Protein AF-W6QNC7-F1 (afdb_monomer_lite)

Structure (mmCIF, N/CA/C/O backbone):
data_AF-W6QNC7-F1
#
_entry.id   AF-W6QNC7-F1
#
loop_
_atom_site.group_PDB
_atom_site.id
_atom_site.type_symbol
_atom_site.label_atom_id
_atom_site.label_alt_id
_atom_site.label_comp_id
_atom_site.label_asym_id
_atom_site.label_entity_id
_atom_site.label_seq_id
_atom_site.pdbx_PDB_ins_code
_atom_site.Cartn_x
_atom_site.Cartn_y
_atom_site.Cartn_z
_atom_site.occupancy
_atom_site.B_iso_or_equiv
_atom_site.auth_seq_id
_atom_site.auth_comp_id
_atom_site.auth_asym_id
_atom_site.auth_atom_id
_atom_site.pdbx_PDB_model_num
ATOM 1 N N . MET A 1 1 ? 0.725 25.721 -34.181 1.00 50.94 1 MET A N 1
ATOM 2 C CA . MET A 1 1 ? 0.355 25.222 -32.837 1.00 50.94 1 MET A CA 1
ATOM 3 C C . MET A 1 1 ? 0.066 23.719 -32.905 1.00 50.94 1 MET A C 1
ATOM 5 O O . MET A 1 1 ? -1.081 23.358 -33.102 1.00 50.94 1 MET A O 1
ATOM 9 N N . ILE A 1 2 ? 1.085 22.848 -32.816 1.00 49.59 2 ILE A N 1
ATOM 10 C CA . ILE A 1 2 ? 0.916 21.367 -32.791 1.00 49.59 2 ILE A CA 1
ATOM 11 C C . ILE A 1 2 ? 1.738 20.703 -31.647 1.00 49.59 2 ILE A C 1
ATOM 13 O O . ILE A 1 2 ? 1.637 19.510 -31.405 1.00 49.59 2 ILE A O 1
ATOM 17 N N . GLY A 1 3 ? 2.510 21.463 -30.858 1.00 50.78 3 GLY A N 1
ATOM 18 C CA . GLY A 1 3 ? 3.510 20.898 -29.932 1.00 50.78 3 GLY A CA 1
ATOM 19 C C . GLY A 1 3 ? 3.030 20.395 -28.560 1.00 50.78 3 GLY A C 1
ATOM 20 O O . GLY A 1 3 ? 3.821 19.782 -27.853 1.00 50.78 3 GLY A O 1
ATOM 21 N N . CYS A 1 4 ? 1.779 20.634 -28.150 1.00 56.62 4 CYS A N 1
ATOM 22 C CA . CYS A 1 4 ? 1.360 20.359 -26.763 1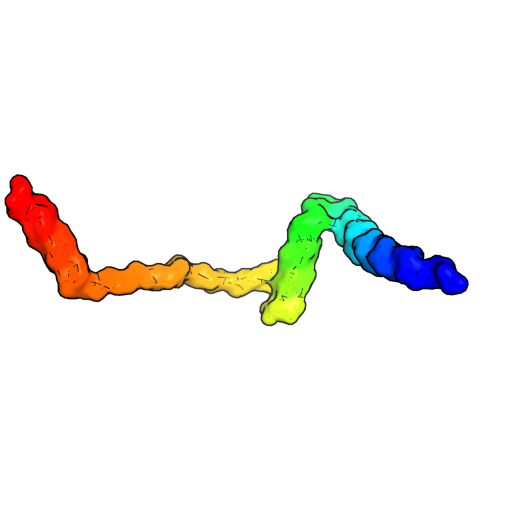.00 56.62 4 CYS A CA 1
ATOM 23 C C . CYS A 1 4 ? 0.724 18.976 -26.544 1.00 56.62 4 CYS A C 1
ATOM 25 O O . CYS A 1 4 ? 0.589 18.554 -25.400 1.00 56.62 4 CYS A O 1
ATOM 27 N N . ILE A 1 5 ? 0.350 18.253 -27.606 1.00 58.22 5 ILE A N 1
ATOM 28 C CA . ILE A 1 5 ? -0.366 16.972 -27.460 1.00 58.22 5 ILE A CA 1
ATOM 29 C C . ILE A 1 5 ? 0.617 15.824 -27.148 1.00 58.22 5 ILE A C 1
ATOM 31 O O . ILE A 1 5 ? 0.310 14.949 -26.344 1.00 58.22 5 ILE A O 1
ATOM 35 N N . SER A 1 6 ? 1.856 15.877 -27.657 1.00 56.62 6 SER A N 1
ATOM 36 C CA . SER A 1 6 ? 2.847 14.808 -27.440 1.00 56.62 6 SER A CA 1
ATOM 37 C C . SER A 1 6 ? 3.475 14.787 -26.040 1.00 56.62 6 SER A C 1
ATOM 39 O O . SER A 1 6 ? 3.911 13.734 -25.588 1.00 56.62 6 SER A O 1
ATOM 41 N N . GLN A 1 7 ? 3.533 15.908 -25.314 1.00 51.38 7 GLN A N 1
ATOM 42 C CA . GLN A 1 7 ? 4.152 15.914 -23.978 1.00 51.38 7 GLN A CA 1
ATOM 43 C C . GLN A 1 7 ? 3.293 15.196 -22.927 1.00 51.38 7 GLN A C 1
ATOM 45 O O . GLN A 1 7 ? 3.836 14.534 -22.042 1.00 51.38 7 GLN A O 1
ATOM 50 N N . PHE A 1 8 ? 1.964 15.269 -23.042 1.00 50.34 8 PHE A N 1
ATOM 51 C CA . PHE A 1 8 ? 1.052 14.642 -22.084 1.00 50.34 8 PHE A CA 1
ATOM 52 C C . PHE A 1 8 ? 0.969 13.114 -22.268 1.00 50.34 8 PHE A C 1
ATOM 54 O O . PHE A 1 8 ? 0.956 12.374 -21.282 1.00 50.34 8 PHE A O 1
ATOM 61 N N . GLU A 1 9 ? 1.019 12.617 -23.512 1.00 48.84 9 GLU A N 1
ATOM 62 C CA . GLU A 1 9 ? 1.062 11.171 -23.794 1.00 48.84 9 GLU A CA 1
ATOM 63 C C . GLU A 1 9 ? 2.415 10.526 -23.434 1.00 48.84 9 GLU A C 1
ATOM 65 O O . GLU A 1 9 ? 2.450 9.425 -22.877 1.00 48.84 9 GLU A O 1
ATOM 70 N N . ILE A 1 10 ? 3.540 11.214 -23.669 1.00 53.94 10 ILE A N 1
ATOM 71 C CA . ILE A 1 10 ? 4.882 10.678 -23.371 1.00 53.94 10 ILE A CA 1
ATOM 72 C C . ILE A 1 10 ? 5.151 10.631 -21.858 1.00 53.94 10 ILE A C 1
A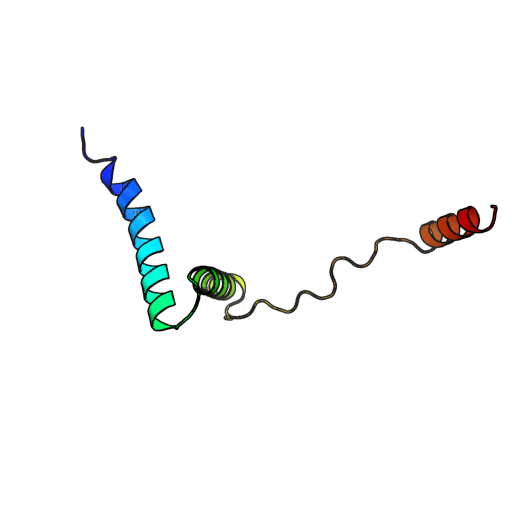TOM 74 O O . ILE A 1 10 ? 5.739 9.663 -21.362 1.00 53.94 10 ILE A O 1
ATOM 78 N N . TYR A 1 11 ? 4.687 11.628 -21.097 1.00 50.19 11 TYR A N 1
ATOM 79 C CA . TYR A 1 11 ? 4.878 11.663 -19.643 1.00 50.19 11 TYR A CA 1
ATOM 80 C C . TYR A 1 11 ? 4.164 10.494 -18.937 1.00 50.19 11 TYR A C 1
ATOM 82 O O . TYR A 1 11 ? 4.757 9.843 -18.075 1.00 50.19 11 TYR A O 1
ATOM 90 N N . SER A 1 12 ? 2.947 10.149 -19.375 1.00 54.12 12 SER A N 1
ATOM 91 C CA . SER A 1 12 ? 2.180 9.000 -18.862 1.00 54.12 12 SER A CA 1
ATOM 92 C C . SER A 1 12 ? 2.798 7.646 -19.260 1.00 54.12 12 SER A C 1
ATOM 94 O O . SER A 1 12 ? 2.872 6.718 -18.449 1.00 54.12 12 SER A O 1
ATOM 96 N N . SER A 1 13 ? 3.333 7.546 -20.483 1.00 63.44 13 SER A N 1
ATOM 97 C CA . SER A 1 13 ? 3.979 6.330 -20.999 1.00 63.44 13 SER A CA 1
ATOM 98 C C . SER A 1 13 ? 5.320 6.030 -20.313 1.00 63.44 13 SER A C 1
ATOM 100 O O . SER A 1 13 ? 5.582 4.889 -19.932 1.00 63.44 13 SER A O 1
ATOM 102 N N . SER A 1 14 ? 6.150 7.046 -20.054 1.00 72.38 14 SER A N 1
ATOM 103 C CA . SER A 1 14 ? 7.488 6.858 -19.471 1.00 72.38 14 SER A CA 1
ATOM 104 C C . SER A 1 14 ? 7.454 6.223 -18.072 1.00 72.38 14 SER A C 1
ATOM 106 O O . SER A 1 14 ? 8.138 5.232 -17.814 1.00 72.38 14 SER A O 1
ATOM 108 N N . ALA A 1 15 ? 6.599 6.725 -17.178 1.00 73.62 15 ALA A N 1
ATOM 109 C CA . ALA A 1 15 ? 6.475 6.207 -15.819 1.00 73.62 15 ALA A CA 1
ATOM 110 C C . ALA A 1 15 ? 5.876 4.791 -15.789 1.00 73.62 15 ALA A C 1
ATOM 112 O O . ALA A 1 15 ? 6.247 3.980 -14.935 1.00 73.62 15 ALA A O 1
ATOM 113 N N . ALA A 1 16 ? 4.961 4.484 -16.712 1.00 75.88 16 ALA A N 1
ATOM 114 C CA . ALA A 1 16 ? 4.371 3.157 -16.853 1.00 75.88 16 ALA A CA 1
ATOM 115 C C . ALA A 1 16 ? 5.368 2.137 -17.429 1.00 75.88 16 ALA A C 1
ATOM 117 O O . ALA A 1 16 ? 5.431 1.006 -16.944 1.00 75.88 16 ALA A O 1
ATOM 118 N N . LEU A 1 17 ? 6.182 2.530 -18.414 1.00 78.69 17 LEU A N 1
ATOM 119 C CA . LEU A 1 17 ? 7.239 1.686 -18.976 1.00 78.69 17 LEU A CA 1
ATOM 120 C C . LEU A 1 17 ? 8.316 1.379 -17.936 1.00 78.69 17 LEU A C 1
ATOM 122 O O . LEU A 1 17 ? 8.642 0.214 -17.736 1.00 78.69 17 LEU A O 1
ATOM 126 N N . VAL A 1 18 ? 8.783 2.385 -17.191 1.00 85.69 18 VAL A N 1
ATOM 127 C CA . VAL A 1 18 ? 9.748 2.190 -16.095 1.00 85.69 18 VAL A CA 1
ATOM 128 C C . VAL A 1 18 ? 9.204 1.218 -15.043 1.00 85.69 18 VAL A C 1
ATOM 130 O O . VAL A 1 18 ? 9.931 0.340 -14.584 1.00 85.69 18 VAL A O 1
ATOM 133 N N . GLN A 1 19 ? 7.919 1.317 -14.687 1.00 87.69 19 GLN A N 1
ATOM 134 C CA . GLN A 1 19 ? 7.285 0.362 -13.770 1.00 87.69 19 GLN A CA 1
ATOM 135 C C . GLN A 1 19 ? 7.282 -1.065 -14.323 1.00 87.69 19 GLN A C 1
ATOM 137 O O . GLN A 1 19 ? 7.595 -1.989 -13.579 1.00 87.69 19 GLN A O 1
ATOM 142 N N . ARG A 1 20 ? 6.961 -1.254 -15.610 1.00 89.25 20 ARG A N 1
ATOM 143 C CA . ARG A 1 20 ? 6.984 -2.579 -16.252 1.00 89.25 20 ARG A CA 1
ATOM 144 C C . ARG A 1 20 ? 8.397 -3.158 -16.325 1.00 89.25 20 ARG A C 1
ATOM 146 O O . ARG A 1 20 ? 8.560 -4.343 -16.060 1.00 89.25 20 ARG A O 1
ATOM 153 N N . THR A 1 21 ? 9.405 -2.339 -16.616 1.00 93.38 21 THR A N 1
ATOM 154 C CA . THR A 1 21 ? 10.808 -2.774 -16.657 1.00 93.38 21 THR A CA 1
ATOM 155 C C . THR A 1 21 ? 11.307 -3.200 -15.278 1.00 93.38 21 THR A C 1
ATOM 157 O O . THR A 1 21 ? 11.893 -4.270 -15.147 1.00 93.38 21 THR A O 1
ATOM 160 N N . ILE A 1 22 ? 11.029 -2.410 -14.235 1.00 93.06 22 ILE A N 1
ATOM 161 C CA . ILE A 1 22 ? 11.379 -2.770 -12.851 1.00 93.06 22 ILE A CA 1
ATOM 162 C C . ILE A 1 22 ? 10.636 -4.040 -12.428 1.00 93.06 22 ILE A C 1
ATOM 164 O O . ILE A 1 22 ? 11.232 -4.920 -11.818 1.00 93.06 22 ILE A O 1
ATOM 168 N N . ALA A 1 23 ? 9.351 -4.150 -12.770 1.00 94.44 23 ALA A N 1
ATOM 169 C CA . ALA A 1 23 ? 8.541 -5.321 -12.458 1.00 94.44 23 ALA A CA 1
ATOM 170 C C . ALA A 1 23 ? 9.107 -6.594 -13.102 1.00 94.44 23 ALA A C 1
ATOM 172 O O . ALA A 1 23 ? 9.228 -7.608 -12.422 1.00 94.44 23 ALA A O 1
ATOM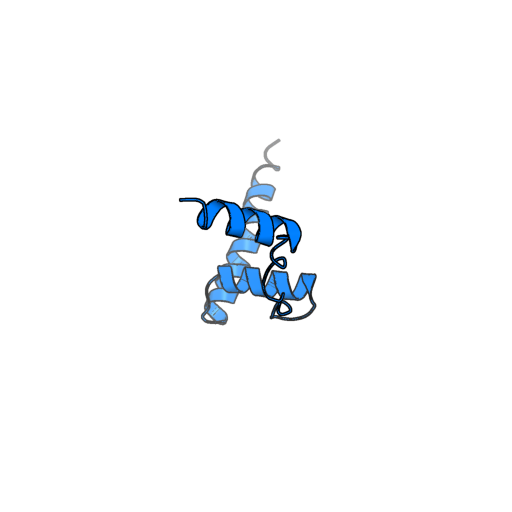 173 N N . ALA A 1 24 ? 9.517 -6.519 -14.372 1.00 94.94 24 ALA A N 1
ATOM 174 C CA . ALA A 1 24 ? 10.156 -7.626 -15.074 1.00 94.94 24 ALA A CA 1
ATOM 175 C C . ALA A 1 24 ? 11.508 -8.004 -14.449 1.00 94.94 24 ALA A C 1
ATOM 177 O O . ALA A 1 24 ? 11.761 -9.181 -14.221 1.00 94.94 24 ALA A O 1
ATOM 178 N N . ALA A 1 25 ? 12.350 -7.018 -14.122 1.00 95.62 25 ALA A N 1
ATOM 179 C CA . ALA A 1 25 ? 13.657 -7.258 -13.508 1.00 95.62 25 ALA A CA 1
ATOM 180 C C . ALA A 1 25 ? 13.567 -7.828 -12.081 1.00 95.62 25 ALA A C 1
ATOM 182 O O . ALA A 1 25 ? 14.444 -8.576 -11.665 1.00 95.62 25 ALA A O 1
ATOM 183 N N . ALA A 1 26 ? 12.525 -7.465 -11.331 1.00 91.62 26 ALA A N 1
ATOM 184 C CA . ALA A 1 26 ? 12.281 -7.934 -9.968 1.00 91.62 26 ALA A CA 1
ATOM 185 C C . ALA A 1 26 ? 11.317 -9.133 -9.900 1.00 91.62 26 ALA A C 1
ATOM 187 O O . ALA A 1 26 ? 10.866 -9.473 -8.807 1.00 91.62 26 ALA A O 1
ATOM 188 N N . GLU A 1 27 ? 10.951 -9.715 -11.049 1.00 95.38 27 GLU A N 1
ATOM 189 C CA . GLU A 1 27 ? 10.027 -10.853 -11.168 1.00 95.38 27 GLU A CA 1
ATOM 190 C C . GLU A 1 27 ? 8.723 -10.666 -10.368 1.00 95.38 27 GLU A C 1
ATOM 192 O O . GLU A 1 27 ? 8.208 -11.570 -9.710 1.00 95.38 27 GLU A O 1
ATOM 197 N N . CYS A 1 28 ? 8.171 -9.452 -10.409 1.00 93.69 28 CYS A N 1
ATOM 198 C CA . CYS A 1 28 ? 6.979 -9.084 -9.654 1.00 93.69 28 CYS A CA 1
ATOM 199 C C . CYS A 1 28 ? 5.939 -8.388 -10.534 1.00 93.69 28 CYS A C 1
ATOM 201 O O . CYS A 1 28 ? 6.160 -8.075 -11.703 1.00 93.69 28 CYS A O 1
ATOM 203 N N . SER A 1 29 ? 4.757 -8.137 -9.971 1.00 94.25 29 SER A N 1
ATOM 204 C CA . SER A 1 29 ? 3.720 -7.404 -10.693 1.00 94.25 29 SER A CA 1
ATOM 205 C C . SER A 1 29 ? 4.028 -5.896 -10.720 1.00 94.25 29 SER A C 1
ATOM 207 O O . SER A 1 29 ? 4.542 -5.355 -9.738 1.00 94.25 29 SER A O 1
ATOM 209 N N . PRO A 1 30 ? 3.621 -5.152 -11.767 1.00 92.38 30 PRO A N 1
ATOM 210 C CA . PRO A 1 30 ? 3.705 -3.689 -11.760 1.00 92.38 30 PRO A CA 1
ATOM 211 C C . PRO A 1 30 ? 3.001 -3.053 -10.552 1.00 92.38 30 PRO A C 1
ATOM 213 O O . PRO A 1 30 ? 3.462 -2.045 -10.027 1.00 92.38 30 PRO A O 1
ATOM 216 N N . ARG A 1 31 ? 1.922 -3.684 -10.060 1.00 93.44 31 ARG A N 1
ATOM 217 C CA . ARG A 1 31 ? 1.209 -3.271 -8.840 1.00 93.44 31 ARG A CA 1
ATOM 218 C C . ARG A 1 31 ? 2.113 -3.338 -7.610 1.00 93.44 31 ARG A C 1
ATOM 220 O O . ARG A 1 31 ? 2.104 -2.408 -6.811 1.00 93.44 31 ARG A O 1
ATOM 227 N N . SER A 1 32 ? 2.924 -4.389 -7.489 1.00 94.12 32 SER A N 1
ATOM 228 C CA . SER A 1 32 ? 3.904 -4.541 -6.408 1.00 94.12 32 SER A CA 1
ATOM 229 C C . SER A 1 32 ? 4.917 -3.394 -6.420 1.00 94.12 32 SER A C 1
ATOM 231 O O . SER A 1 32 ? 5.182 -2.804 -5.374 1.00 94.12 32 SER A O 1
ATOM 233 N N . VAL A 1 33 ? 5.411 -3.005 -7.601 1.00 94.38 33 VAL A N 1
ATOM 234 C CA . VAL A 1 33 ? 6.316 -1.853 -7.756 1.00 94.38 33 VAL A CA 1
ATOM 235 C C . VAL A 1 33 ? 5.647 -0.557 -7.297 1.00 94.38 33 VAL A C 1
ATOM 237 O O . VAL A 1 33 ? 6.258 0.222 -6.562 1.00 94.38 33 VAL A O 1
ATOM 240 N N . THR A 1 34 ? 4.389 -0.320 -7.683 1.00 94.12 34 THR A N 1
ATOM 241 C CA . THR A 1 34 ? 3.629 0.857 -7.233 1.00 94.12 34 THR A CA 1
ATOM 242 C C . THR A 1 34 ? 3.492 0.885 -5.709 1.00 94.12 34 THR A C 1
ATOM 244 O O . THR A 1 34 ? 3.771 1.915 -5.092 1.00 94.12 34 THR A O 1
ATOM 247 N N . THR A 1 35 ? 3.118 -0.238 -5.090 1.00 94.50 35 THR A N 1
ATOM 248 C CA . THR A 1 35 ? 2.964 -0.347 -3.633 1.00 94.50 35 THR A CA 1
ATOM 249 C C . THR A 1 35 ? 4.284 -0.114 -2.904 1.00 94.50 35 THR A C 1
ATOM 251 O O . THR A 1 35 ? 4.323 0.704 -1.989 1.00 94.50 35 THR A O 1
ATOM 254 N N . ILE A 1 36 ? 5.377 -0.751 -3.335 1.00 94.31 36 ILE A N 1
ATOM 255 C CA . ILE A 1 36 ? 6.702 -0.581 -2.716 1.00 94.31 36 ILE A CA 1
ATOM 256 C C . ILE A 1 36 ? 7.162 0.877 -2.822 1.00 94.31 36 ILE A C 1
ATOM 258 O O . ILE A 1 36 ? 7.590 1.460 -1.829 1.00 94.31 36 ILE A O 1
ATOM 262 N N . ARG A 1 37 ? 7.020 1.508 -3.996 1.00 93.69 37 ARG A N 1
ATOM 263 C CA . ARG A 1 37 ? 7.360 2.932 -4.173 1.00 93.69 37 ARG A CA 1
ATOM 264 C C . ARG A 1 37 ? 6.506 3.833 -3.289 1.00 93.69 37 ARG A C 1
ATOM 266 O O . ARG A 1 37 ? 7.017 4.803 -2.738 1.00 93.69 37 ARG A O 1
ATOM 273 N N . SER A 1 38 ? 5.217 3.532 -3.166 1.00 94.19 38 SER A N 1
ATOM 274 C CA . SER A 1 38 ? 4.315 4.274 -2.289 1.00 94.19 38 SER A CA 1
ATOM 275 C C . SER A 1 38 ? 4.740 4.155 -0.826 1.00 94.19 38 SER A C 1
ATOM 277 O O . SER A 1 38 ? 4.850 5.177 -0.152 1.00 94.19 38 SER A O 1
ATOM 279 N N . ASN A 1 39 ? 5.045 2.941 -0.362 1.00 95.75 39 ASN A N 1
ATO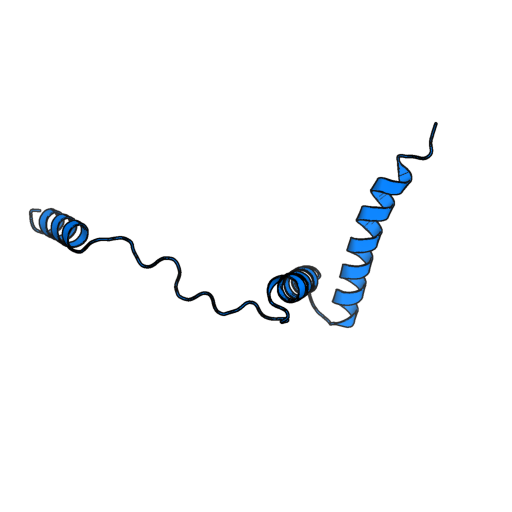M 280 C CA . ASN A 1 39 ? 5.493 2.697 1.006 1.00 95.75 39 ASN A CA 1
ATOM 281 C C . ASN A 1 39 ? 6.817 3.410 1.292 1.00 95.75 39 ASN A C 1
ATOM 283 O O . ASN A 1 39 ? 6.905 4.127 2.282 1.00 95.75 39 ASN A O 1
ATOM 287 N N . LEU A 1 40 ? 7.795 3.334 0.383 1.00 95.06 40 LEU A N 1
ATOM 288 C CA . LEU A 1 40 ? 9.076 4.028 0.544 1.00 95.06 40 LEU A CA 1
ATOM 289 C C . LEU A 1 40 ? 8.893 5.544 0.654 1.00 95.06 40 LEU A C 1
ATOM 291 O O . LEU A 1 40 ? 9.546 6.189 1.467 1.00 95.06 40 LEU A O 1
ATOM 295 N N . ARG A 1 41 ? 7.982 6.123 -0.136 1.00 94.94 41 ARG A N 1
ATOM 296 C CA . ARG A 1 41 ? 7.698 7.563 -0.076 1.00 94.94 41 ARG A CA 1
ATOM 297 C C . ARG A 1 41 ? 6.978 7.992 1.201 1.00 94.94 41 ARG A C 1
ATOM 299 O O . ARG A 1 41 ? 7.178 9.121 1.629 1.00 94.94 41 ARG A O 1
ATOM 306 N N . GLN A 1 42 ? 6.090 7.157 1.736 1.00 95.44 42 GLN A N 1
ATOM 307 C CA . GLN A 1 42 ? 5.248 7.513 2.885 1.00 95.44 42 GLN A CA 1
ATOM 308 C C . GLN A 1 42 ? 5.886 7.140 4.225 1.00 95.44 42 GLN A C 1
ATOM 310 O O . GLN A 1 42 ? 5.771 7.891 5.187 1.00 95.44 42 GLN A O 1
ATOM 315 N N . PHE A 1 43 ? 6.551 5.990 4.283 1.00 93.94 43 PHE A N 1
ATOM 316 C CA . PHE A 1 43 ? 7.033 5.367 5.515 1.00 93.94 43 PHE A CA 1
ATOM 317 C C . PHE A 1 43 ? 8.555 5.201 5.554 1.00 93.94 43 PHE A C 1
ATOM 319 O O . PHE A 1 43 ? 9.091 4.863 6.602 1.00 93.94 43 PHE A O 1
ATOM 326 N N . GLY A 1 44 ? 9.260 5.411 4.436 1.00 95.62 44 GLY A N 1
ATOM 327 C CA . GLY A 1 44 ? 10.705 5.170 4.351 1.00 95.62 44 GLY A CA 1
ATOM 328 C C . GLY A 1 44 ? 11.098 3.688 4.317 1.00 95.62 44 GLY A C 1
ATOM 329 O O . GLY A 1 44 ? 12.283 3.379 4.310 1.00 95.62 44 GLY A O 1
ATOM 330 N N . ASP A 1 45 ? 10.123 2.778 4.255 1.00 95.00 45 ASP A N 1
ATOM 331 C CA . ASP A 1 45 ? 10.317 1.327 4.191 1.00 95.00 45 ASP A CA 1
ATOM 332 C C . ASP A 1 45 ? 9.533 0.747 3.000 1.00 95.00 45 ASP A C 1
ATOM 334 O O . ASP A 1 45 ? 8.540 1.301 2.531 1.00 95.00 45 ASP A O 1
ATOM 338 N N . THR A 1 46 ? 9.989 -0.388 2.484 1.00 93.88 46 THR A N 1
ATOM 339 C CA . THR A 1 46 ? 9.279 -1.220 1.508 1.00 93.88 46 THR A CA 1
ATOM 340 C C . THR A 1 46 ? 7.939 -1.737 2.035 1.00 93.88 46 THR A C 1
ATOM 342 O O . THR A 1 46 ? 7.017 -1.985 1.247 1.00 93.88 46 THR A O 1
ATOM 345 N N . ARG A 1 47 ? 7.802 -1.882 3.358 1.00 92.62 47 ARG A N 1
ATOM 346 C CA . ARG A 1 47 ? 6.576 -2.329 4.024 1.00 92.62 47 ARG A CA 1
ATOM 347 C C . ARG A 1 47 ? 5.892 -1.171 4.740 1.00 92.62 47 ARG A C 1
ATOM 349 O O . ARG A 1 47 ? 6.529 -0.366 5.403 1.00 92.62 47 ARG A O 1
ATOM 356 N N . ALA A 1 48 ? 4.570 -1.111 4.611 1.00 90.12 48 ALA A N 1
ATOM 357 C CA . ALA A 1 48 ? 3.775 -0.237 5.456 1.00 90.12 48 ALA A CA 1
ATOM 358 C C . ALA A 1 48 ? 3.819 -0.757 6.907 1.00 90.12 48 ALA A C 1
ATOM 360 O O . ALA A 1 48 ? 3.832 -1.978 7.105 1.00 90.12 48 ALA A O 1
ATOM 361 N N . PRO A 1 49 ? 3.806 0.133 7.914 1.00 90.50 49 PRO A N 1
ATOM 362 C CA . PRO A 1 49 ? 3.625 -0.265 9.302 1.00 90.50 49 PRO A CA 1
ATOM 363 C C . PRO A 1 49 ? 2.365 -1.121 9.455 1.00 90.50 49 PRO A C 1
ATOM 365 O O . PRO A 1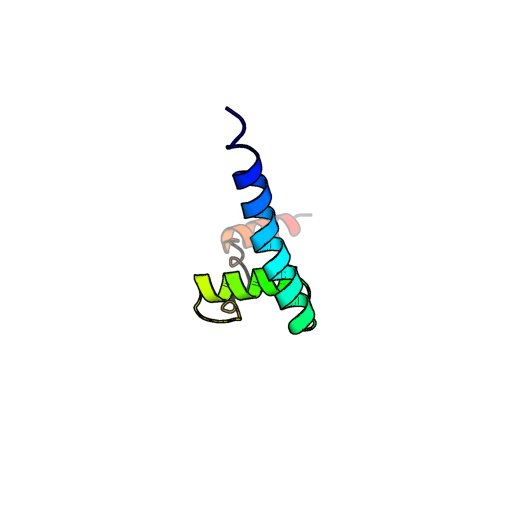 49 ? 1.367 -0.898 8.764 1.00 90.50 49 PRO A O 1
ATOM 368 N N . SER A 1 50 ? 2.385 -2.086 10.376 1.00 87.12 50 SER A N 1
ATOM 369 C CA . SER A 1 50 ? 1.183 -2.849 10.706 1.00 87.12 50 SER A CA 1
ATOM 370 C C . SER A 1 50 ? 0.155 -1.914 11.343 1.00 87.12 50 SER A C 1
ATOM 372 O O . SER A 1 50 ? 0.239 -1.597 12.531 1.00 87.12 50 SER A O 1
ATOM 374 N N . ILE A 1 51 ? -0.816 -1.455 10.558 1.00 76.56 51 ILE A N 1
ATOM 375 C CA . ILE A 1 51 ? -1.996 -0.786 11.095 1.00 76.56 51 ILE A CA 1
ATOM 376 C C . ILE A 1 51 ? -2.791 -1.892 11.794 1.00 76.56 51 ILE A C 1
ATOM 378 O O . ILE A 1 51 ? -3.219 -2.846 11.145 1.00 76.56 51 ILE A O 1
ATOM 382 N N . GLY A 1 52 ? -2.881 -1.819 13.125 1.00 74.75 52 GLY A N 1
ATOM 383 C CA . GLY A 1 52 ? -3.597 -2.793 13.951 1.00 74.75 52 GLY A CA 1
ATOM 384 C C . GLY A 1 52 ? -5.057 -2.974 13.520 1.00 74.75 52 GLY A C 1
ATOM 385 O O . GLY A 1 52 ? -5.545 -2.270 12.639 1.00 74.75 52 GLY A O 1
ATOM 386 N N . ALA A 1 53 ? -5.748 -3.941 14.130 1.00 72.81 53 ALA A N 1
ATOM 387 C CA . ALA A 1 53 ? -7.105 -4.344 13.760 1.00 72.81 53 ALA A CA 1
ATOM 388 C C . ALA A 1 53 ? -8.089 -3.159 13.707 1.00 72.81 53 ALA A C 1
ATOM 390 O O . ALA A 1 53 ? -8.686 -2.801 14.716 1.00 72.81 53 ALA A O 1
ATOM 391 N N . GLY A 1 54 ? -8.258 -2.593 12.507 1.00 75.00 54 GLY A N 1
ATOM 392 C CA . GLY A 1 54 ? -9.252 -1.589 12.142 1.00 75.00 54 GLY A CA 1
ATOM 393 C C . GLY A 1 54 ? -9.473 -0.463 13.154 1.00 75.00 54 GLY A C 1
ATOM 394 O O . GLY A 1 54 ? -8.646 -0.129 13.998 1.00 75.00 54 GLY A O 1
ATOM 395 N N . ARG A 1 55 ? -10.648 0.151 13.052 1.00 74.12 55 ARG A N 1
ATOM 396 C CA . ARG A 1 55 ? -11.187 0.960 14.140 1.00 74.12 55 ARG A CA 1
ATOM 397 C C . ARG A 1 55 ? -11.724 -0.017 15.194 1.00 74.12 55 ARG A C 1
ATOM 399 O O . ARG A 1 55 ? -12.494 -0.900 14.809 1.00 74.12 55 ARG A O 1
ATOM 406 N N . PRO A 1 56 ? -11.396 0.140 16.488 1.00 70.75 56 PRO A N 1
ATOM 407 C CA . PRO A 1 56 ? -12.091 -0.587 17.545 1.00 70.75 56 PRO A CA 1
ATOM 408 C C . PRO A 1 56 ? -13.601 -0.424 17.357 1.00 70.75 56 PRO A C 1
ATOM 410 O O . PRO A 1 56 ? -14.057 0.680 17.038 1.00 70.75 56 PRO A O 1
A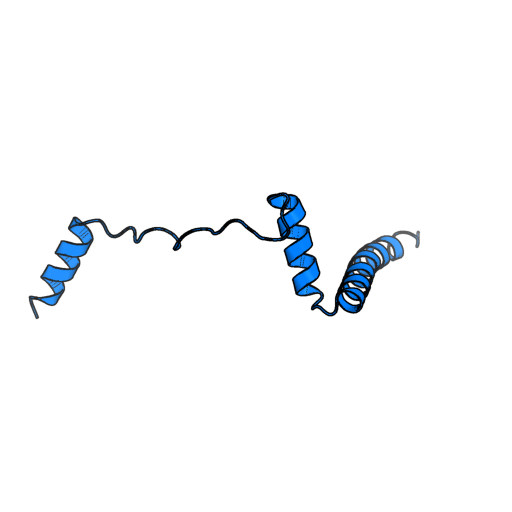TOM 413 N N . HIS A 1 57 ? -14.374 -1.502 17.514 1.00 67.06 57 HIS A N 1
ATOM 414 C CA . HIS A 1 57 ? -15.830 -1.408 17.439 1.00 67.06 57 HIS A CA 1
ATOM 415 C C . HIS A 1 57 ? -16.300 -0.294 18.378 1.00 67.06 57 HIS A C 1
ATOM 417 O O . HIS A 1 57 ? -16.053 -0.334 19.578 1.00 67.06 57 HIS A O 1
ATOM 423 N N . SER A 1 58 ? -16.968 0.718 17.824 1.00 78.69 58 SER A N 1
ATOM 424 C CA . SER A 1 58 ? -17.443 1.884 18.574 1.00 78.69 58 SER A CA 1
ATOM 425 C C . SER A 1 58 ? -18.700 1.586 19.395 1.00 78.69 58 SER A C 1
ATOM 427 O O . SER A 1 58 ? -19.449 2.505 19.712 1.00 78.69 58 SER A O 1
ATOM 429 N N . ILE A 1 59 ? -18.982 0.310 19.665 1.00 83.56 59 ILE A N 1
ATOM 430 C CA . ILE A 1 59 ? -20.139 -0.094 20.454 1.00 83.56 59 ILE A CA 1
ATOM 431 C C . ILE A 1 59 ? -19.786 0.214 21.901 1.00 83.56 59 ILE A C 1
ATOM 433 O O . ILE A 1 59 ? -18.923 -0.429 22.498 1.00 83.56 59 ILE A O 1
ATOM 437 N N . THR A 1 60 ? -20.420 1.248 22.443 1.00 85.62 60 THR A N 1
ATOM 438 C CA . THR A 1 60 ? -20.309 1.550 23.866 1.00 85.62 60 THR A CA 1
ATOM 439 C C . THR A 1 60 ? -20.976 0.430 24.668 1.00 85.62 60 THR A C 1
ATOM 441 O O . THR A 1 60 ? -21.889 -0.221 24.154 1.00 85.62 60 THR A O 1
ATOM 444 N N . PRO A 1 61 ? -20.578 0.206 25.931 1.00 85.69 61 PRO A N 1
ATOM 445 C CA . PRO A 1 61 ? -21.224 -0.794 26.781 1.00 85.69 61 PRO A CA 1
ATOM 446 C C . PRO A 1 61 ? -22.753 -0.653 26.816 1.00 85.69 61 PRO A C 1
ATOM 448 O O . PRO A 1 61 ? -23.451 -1.649 26.697 1.00 85.69 61 PRO A O 1
ATOM 451 N N . LEU A 1 62 ? -23.262 0.587 26.832 1.00 86.56 62 LEU A N 1
ATOM 452 C CA . LEU A 1 62 ? -24.697 0.890 26.787 1.00 86.56 62 LEU A CA 1
ATOM 453 C C . LEU A 1 62 ? -25.372 0.410 25.490 1.00 86.56 62 LEU A C 1
ATOM 455 O O . LEU A 1 62 ? -26.473 -0.126 25.513 1.00 86.56 62 LEU A O 1
ATOM 459 N N . MET A 1 63 ? -24.722 0.604 24.338 1.00 89.12 63 MET A N 1
ATOM 460 C CA . MET A 1 63 ? -25.248 0.110 23.062 1.00 89.12 63 MET A CA 1
ATOM 461 C C . MET A 1 63 ? -25.257 -1.418 23.022 1.00 89.12 63 MET A C 1
ATOM 463 O O . MET A 1 63 ? -26.154 -2.007 22.430 1.00 89.12 63 MET A O 1
ATOM 467 N N . LEU A 1 64 ? -24.259 -2.053 23.638 1.00 88.19 64 LEU A N 1
ATOM 468 C CA . LEU A 1 64 ? -24.173 -3.506 23.719 1.00 88.19 64 LEU A CA 1
ATOM 469 C C . LEU A 1 64 ? -25.279 -4.069 24.622 1.00 88.19 64 LEU A C 1
ATOM 471 O O . LEU A 1 64 ? -25.954 -5.014 24.229 1.00 88.19 64 LEU A O 1
ATOM 475 N N . GLU A 1 65 ? -25.513 -3.433 25.769 1.00 89.88 65 GLU A N 1
ATOM 476 C CA . GLU A 1 65 ? -26.588 -3.761 26.711 1.00 89.88 65 GLU A CA 1
ATOM 477 C C . GLU A 1 65 ? -27.970 -3.626 26.058 1.00 89.88 65 GLU A C 1
ATOM 479 O O . GLU A 1 65 ? -28.723 -4.594 26.011 1.00 89.88 65 GLU A O 1
ATOM 484 N N . ALA A 1 66 ? -28.247 -2.498 25.398 1.00 89.19 66 ALA A N 1
ATOM 485 C CA . ALA A 1 66 ? -29.510 -2.290 24.688 1.00 89.19 66 ALA A CA 1
ATOM 486 C C . ALA A 1 66 ? -29.759 -3.326 23.568 1.00 89.19 66 ALA A C 1
ATOM 488 O O . ALA A 1 66 ? -30.897 -3.739 23.332 1.00 89.19 66 ALA A O 1
ATOM 489 N N . LEU A 1 67 ? -28.704 -3.764 22.868 1.00 88.19 67 LEU A N 1
ATOM 490 C CA . LEU A 1 67 ? -28.798 -4.824 21.857 1.00 88.19 67 LEU A CA 1
ATOM 491 C C . LEU A 1 67 ? -29.073 -6.201 22.481 1.00 88.19 67 LEU A C 1
ATOM 493 O O . LEU A 1 67 ? -29.820 -6.994 21.900 1.00 88.19 67 LEU A O 1
ATOM 497 N N . CYS A 1 68 ? -28.471 -6.494 23.635 1.00 86.12 68 CYS A N 1
ATOM 498 C CA . CYS A 1 68 ? -28.711 -7.721 24.390 1.00 86.12 68 CYS A CA 1
ATOM 499 C C . CYS A 1 68 ? -30.145 -7.768 24.927 1.00 86.12 68 CYS A C 1
ATOM 501 O O . CYS A 1 68 ? -30.837 -8.764 24.710 1.00 86.12 68 CYS A O 1
ATOM 503 N N . ASP A 1 69 ? -30.632 -6.683 25.521 1.00 85.81 69 ASP A N 1
ATOM 504 C CA . ASP A 1 69 ? -31.989 -6.602 26.070 1.00 85.81 69 ASP A CA 1
ATOM 505 C C . ASP A 1 69 ? -33.048 -6.836 24.990 1.00 85.81 69 ASP A C 1
ATOM 507 O O . ASP A 1 69 ? -33.977 -7.626 25.172 1.00 85.81 69 ASP A O 1
ATOM 511 N N . HIS A 1 70 ? -32.862 -6.239 23.810 1.00 76.81 70 HIS A N 1
ATOM 512 C CA . HIS A 1 70 ? -33.775 -6.433 22.686 1.00 76.81 70 HIS A CA 1
ATOM 513 C C . HIS A 1 70 ? -33.810 -7.885 22.181 1.00 76.81 70 HIS A C 1
ATOM 515 O O . HIS A 1 70 ? -34.856 -8.356 21.739 1.00 76.81 70 HIS A O 1
ATOM 521 N N . ARG A 1 71 ? -32.691 -8.615 22.266 1.00 64.06 71 ARG A N 1
ATOM 522 C CA . ARG A 1 71 ? -32.621 -10.032 21.872 1.00 64.06 71 ARG A CA 1
ATOM 523 C C . ARG A 1 71 ? -33.205 -11.003 22.894 1.00 64.06 71 ARG A C 1
ATOM 525 O O . ARG A 1 71 ? -33.464 -12.142 22.524 1.00 64.06 71 ARG A O 1
ATOM 532 N N . THR A 1 72 ? -33.390 -10.579 24.141 1.00 63.03 72 THR A N 1
ATOM 533 C CA . THR A 1 72 ? -33.862 -11.449 25.235 1.00 63.03 72 THR A CA 1
ATOM 534 C C . THR A 1 72 ? -35.362 -11.281 25.517 1.00 63.03 72 THR A C 1
ATOM 536 O O . THR A 1 72 ? -35.935 -12.048 26.282 1.00 63.03 72 THR A O 1
ATOM 539 N N . LEU A 1 73 ? -36.008 -10.291 24.888 1.00 58.62 73 LEU A N 1
ATOM 540 C CA . LEU A 1 73 ? -37.447 -10.003 24.980 1.00 58.62 73 LEU A CA 1
ATOM 541 C C . LEU A 1 73 ? -38.278 -10.617 23.831 1.00 58.62 73 LEU A C 1
ATOM 543 O O . LEU A 1 73 ? -39.432 -10.226 23.644 1.00 58.62 73 LEU A O 1
ATOM 547 N N . MET A 1 74 ? -37.705 -11.554 23.065 1.00 49.00 74 MET A N 1
ATOM 548 C CA . MET A 1 74 ? -38.393 -12.351 22.037 1.00 49.00 74 MET A CA 1
ATOM 549 C C . MET A 1 74 ? -38.522 -13.811 22.457 1.00 49.00 74 MET A C 1
ATOM 551 O O . MET A 1 74 ? -37.518 -14.360 22.963 1.00 49.00 74 MET A O 1
#

Sequence (74 aa):
MIGCISQFEIYSSSAALVQRTIAAAAECSPRSVTTIRSNLRQFGDTRAPSIGAGRPHSITPLMLEALCDHRTLM

Foldseek 3Di:
DPPPPVVVVVVVVVVQVVLVVVCVVVVHDSVLVVQQVVCCVPPVGSDDPPPPDDPPPPCDPVNVVVVVVVVVVD

Organism: Penicillium roqueforti (strain FM164) (NCBI:txid1365484)

Radius of gyration: 24.59 Å; chains: 1; bounding box: 52×38×60 Å

pLDDT: mean 80.12, std 15.76, range [48.84, 95.75]

Secondary structure (DSSP, 8-state):
--TTHHHHHHHHHHHHHHHHHHHHHTTS-HHHHHHHHHHHHHHSSSS-----SSSPP---HHHHHHHHHHHH--